Protein AF-D8WWC7-F1 (afdb_monomer_lite)

Foldseek 3Di:
DEAEELLDDDPDDQCVVVVVVCVVVVHQYAYEHELHDPVSVVVCCVRVPPRYDYDNDPVCVVVVVVVVVVVVVD

Organism: NCBI:txid857391

InterPro domains:
  IPR036465 von Willebrand factor A-like domain superfamily [SSF53300] (1-70)

pLDDT: mean 86.72, std 10.05, range [44.38, 97.38]

Radius of gyration: 12.58 Å; chains: 1; bounding box: 30×19×35 Å

Secondary structure (DSSP, 8-state):
-EEEE-----S---HHHHHHHHHHTT---EEEEES--HHHHHHHHHHHGGGEEEES-GGGHHHHHHHHHHHH--

Structure (mmCIF, N/CA/C/O backbone):
data_AF-D8WWC7-F1
#
_entry.id   AF-D8WWC7-F1
#
loop_
_atom_site.group_PDB
_atom_site.id
_atom_site.type_symbol
_atom_site.label_atom_id
_atom_site.label_alt_id
_atom_site.label_comp_id
_atom_site.l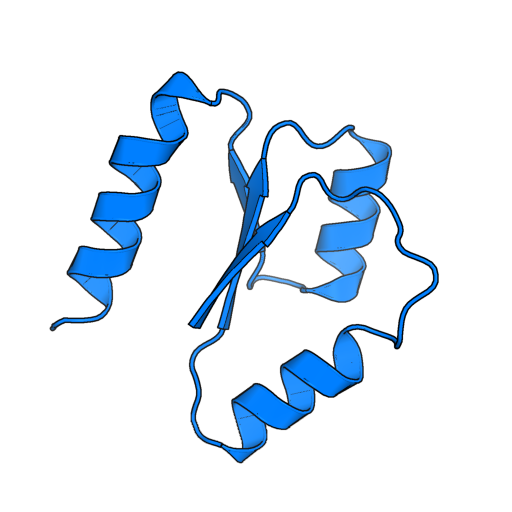abel_asym_id
_atom_site.label_entity_id
_atom_site.label_seq_id
_atom_site.pdbx_PDB_ins_code
_atom_site.Cartn_x
_atom_site.Cartn_y
_atom_site.Cartn_z
_atom_site.occupancy
_atom_site.B_iso_or_equiv
_atom_site.auth_seq_id
_atom_site.auth_comp_id
_atom_site.auth_asym_id
_atom_site.auth_atom_id
_atom_site.pdbx_PDB_model_num
ATOM 1 N N . MET A 1 1 ? -7.987 -3.639 6.936 1.00 87.62 1 MET A N 1
ATOM 2 C CA . MET A 1 1 ? -7.773 -4.556 5.796 1.00 87.62 1 MET A CA 1
ATOM 3 C C . MET A 1 1 ? -6.403 -4.299 5.182 1.00 87.62 1 MET A C 1
ATOM 5 O O . MET A 1 1 ? -6.072 -3.149 4.917 1.00 87.62 1 MET A O 1
ATOM 9 N N . ILE A 1 2 ? -5.611 -5.352 4.962 1.00 89.94 2 ILE A N 1
ATOM 10 C CA . ILE A 1 2 ? -4.329 -5.262 4.247 1.00 89.94 2 ILE A CA 1
ATOM 11 C C . ILE A 1 2 ? -4.507 -5.948 2.890 1.00 89.94 2 ILE A C 1
ATOM 13 O O . ILE A 1 2 ? -4.813 -7.136 2.843 1.00 89.94 2 ILE A O 1
ATOM 17 N N . HIS A 1 3 ? -4.337 -5.199 1.805 1.00 90.75 3 HIS A N 1
ATOM 18 C CA . HIS A 1 3 ? -4.389 -5.689 0.430 1.00 90.75 3 HIS A CA 1
ATOM 19 C C . HIS A 1 3 ? -2.960 -5.890 -0.088 1.00 90.75 3 HIS A C 1
ATOM 21 O O . HIS A 1 3 ? -2.141 -4.982 0.019 1.00 90.75 3 HIS A O 1
ATOM 27 N N . LEU A 1 4 ? -2.641 -7.065 -0.628 1.00 90.94 4 LEU A N 1
ATOM 28 C CA . LEU A 1 4 ? -1.326 -7.386 -1.192 1.00 90.94 4 LEU A CA 1
ATOM 29 C C . LEU A 1 4 ? -1.487 -7.663 -2.688 1.00 90.94 4 LEU A C 1
ATOM 31 O O . LEU A 1 4 ? -2.332 -8.467 -3.070 1.00 90.94 4 LEU A O 1
ATOM 35 N N . THR A 1 5 ? -0.681 -7.009 -3.520 1.00 89.44 5 THR A N 1
ATOM 36 C CA . THR A 1 5 ? -0.741 -7.130 -4.982 1.00 89.44 5 THR A CA 1
ATOM 37 C C . THR A 1 5 ? 0.651 -6.993 -5.593 1.00 89.44 5 THR A C 1
ATOM 39 O O . THR A 1 5 ? 1.519 -6.336 -5.025 1.00 89.44 5 THR A O 1
ATOM 42 N N . ASP A 1 6 ? 0.878 -7.593 -6.755 1.00 87.44 6 ASP A N 1
ATOM 43 C CA . ASP A 1 6 ? 2.056 -7.355 -7.599 1.00 87.44 6 ASP A CA 1
ATOM 44 C C . ASP A 1 6 ? 1.833 -6.207 -8.610 1.00 87.44 6 ASP A C 1
ATOM 46 O O . ASP A 1 6 ? 2.736 -5.810 -9.358 1.00 87.44 6 ASP A O 1
ATOM 50 N N . GLY A 1 7 ? 0.636 -5.614 -8.599 1.00 81.44 7 GLY A N 1
ATOM 51 C CA . GLY A 1 7 ? 0.235 -4.538 -9.495 1.00 81.44 7 GLY A CA 1
ATOM 52 C C . GLY A 1 7 ? -0.023 -4.997 -10.925 1.00 81.44 7 GLY A C 1
ATOM 53 O O . GLY A 1 7 ? -0.057 -4.153 -11.819 1.00 81.44 7 GLY A O 1
ATOM 54 N N . ALA A 1 8 ? -0.164 -6.302 -11.173 1.00 79.19 8 ALA A N 1
ATOM 55 C CA . ALA A 1 8 ? -0.648 -6.780 -12.456 1.00 79.19 8 ALA A CA 1
ATOM 56 C C . ALA A 1 8 ? -2.103 -6.326 -12.652 1.00 79.19 8 ALA A C 1
ATOM 58 O O . ALA A 1 8 ? -2.960 -6.549 -11.795 1.00 79.19 8 ALA A O 1
ATOM 59 N N . SER A 1 9 ? -2.377 -5.666 -13.780 1.00 64.62 9 SER A N 1
ATOM 60 C CA . SER A 1 9 ? -3.719 -5.189 -14.108 1.00 64.62 9 SER A CA 1
ATOM 61 C C . SER A 1 9 ? -4.651 -6.386 -14.277 1.00 64.62 9 SER A C 1
ATOM 63 O O . SER A 1 9 ? -4.468 -7.221 -15.164 1.00 64.62 9 SER A O 1
ATOM 65 N N . ASN A 1 10 ? -5.643 -6.483 -13.400 1.00 65.31 10 ASN A N 1
ATOM 66 C CA . ASN A 1 10 ? -6.768 -7.378 -13.577 1.00 65.31 10 ASN A CA 1
ATOM 67 C C . ASN A 1 10 ? -7.881 -6.602 -14.295 1.00 65.31 10 ASN A C 1
ATOM 69 O O . ASN A 1 10 ? -8.072 -5.411 -14.076 1.00 65.31 10 ASN A O 1
ATOM 73 N N . TRP A 1 11 ? -8.618 -7.268 -15.182 1.00 58.62 11 TRP A N 1
A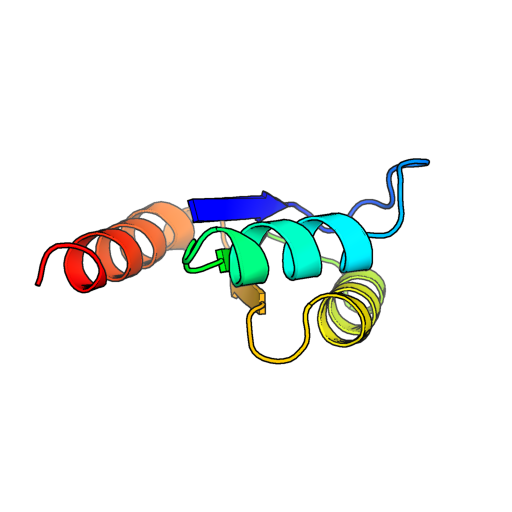TOM 74 C CA . TRP A 1 11 ? -9.774 -6.699 -15.891 1.00 58.62 11 TRP A CA 1
ATOM 75 C C . TRP A 1 11 ? -10.988 -6.586 -14.948 1.00 58.62 11 TRP A C 1
ATOM 77 O O . TRP A 1 11 ? -12.076 -7.072 -15.246 1.00 58.62 11 TRP A O 1
ATOM 87 N N . GLY A 1 12 ? -10.760 -6.054 -13.748 1.00 70.25 12 GLY A N 1
ATOM 88 C CA . GLY A 1 12 ? -11.727 -5.945 -12.665 1.00 70.25 12 GLY A CA 1
ATOM 89 C C . GLY A 1 12 ? -12.381 -4.568 -12.589 1.00 70.25 12 GLY A C 1
ATOM 90 O O . GLY A 1 12 ? -12.123 -3.678 -13.397 1.00 70.25 12 GLY A O 1
ATOM 91 N N . SER A 1 13 ? -13.240 -4.406 -11.583 1.00 72.94 13 SER A N 1
ATOM 92 C CA . SER A 1 13 ? -13.818 -3.108 -11.231 1.00 72.94 13 SER A CA 1
ATOM 93 C C . SER A 1 13 ? -12.730 -2.131 -10.786 1.00 72.94 13 SER A C 1
ATOM 95 O O . SER A 1 13 ? -11.767 -2.535 -10.134 1.00 72.94 13 SER A O 1
ATOM 97 N N . ASP A 1 14 ? -12.931 -0.847 -11.087 1.00 86.00 14 ASP A N 1
ATOM 98 C CA . ASP A 1 14 ? -12.066 0.235 -10.613 1.00 86.00 14 ASP A CA 1
ATOM 99 C C . ASP A 1 14 ? -11.893 0.152 -9.088 1.00 86.00 14 ASP A C 1
ATOM 101 O O . ASP A 1 14 ? -12.869 0.024 -8.335 1.00 86.00 14 ASP A O 1
ATOM 105 N N . VAL A 1 15 ? -10.646 0.226 -8.620 1.00 87.88 15 VAL A N 1
ATOM 106 C CA . VAL A 1 15 ? -10.343 0.138 -7.192 1.00 87.88 15 VAL A CA 1
ATOM 107 C C . VAL A 1 15 ? -10.953 1.284 -6.388 1.00 87.88 15 VAL A C 1
ATOM 109 O O . VAL A 1 15 ? -11.166 1.141 -5.182 1.00 87.88 15 VAL A O 1
ATOM 112 N N . HIS A 1 16 ? -11.301 2.399 -7.031 1.00 89.50 16 HIS A N 1
ATOM 113 C CA . HIS A 1 16 ? -11.997 3.493 -6.374 1.00 89.50 16 HIS A CA 1
ATOM 114 C C . HIS A 1 16 ? -13.244 3.012 -5.615 1.00 89.50 16 HIS A C 1
ATOM 116 O O . HIS A 1 16 ? -13.452 3.416 -4.472 1.00 89.50 16 HIS A O 1
ATOM 122 N N . TYR A 1 17 ? -14.006 2.070 -6.182 1.00 91.06 17 TYR A N 1
ATOM 123 C CA . TYR A 1 17 ? -15.188 1.509 -5.523 1.00 91.06 17 TYR A CA 1
ATOM 124 C C . TYR A 1 17 ? -14.846 0.728 -4.250 1.00 91.06 17 TYR A C 1
ATOM 126 O O . TYR A 1 17 ? -15.558 0.823 -3.251 1.00 91.06 17 TYR A O 1
ATOM 134 N N . ALA A 1 18 ? -13.743 -0.024 -4.255 1.00 89.75 18 ALA A N 1
ATOM 135 C CA . ALA A 1 18 ? -13.295 -0.757 -3.074 1.00 89.75 18 ALA A CA 1
ATOM 136 C C . ALA A 1 18 ? -12.793 0.198 -1.980 1.00 89.75 18 ALA A C 1
ATOM 138 O O . ALA A 1 18 ? -13.097 0.002 -0.804 1.00 89.75 18 ALA A O 1
ATOM 139 N N . ILE A 1 19 ? -12.073 1.257 -2.363 1.00 91.31 19 ILE A N 1
ATOM 140 C CA . ILE A 1 19 ? -11.611 2.300 -1.438 1.00 91.31 19 ILE A CA 1
ATOM 141 C C . ILE A 1 19 ? -12.811 3.019 -0.809 1.00 91.31 19 ILE A C 1
ATOM 143 O O . ILE A 1 19 ? -12.861 3.178 0.411 1.00 91.31 19 ILE A O 1
ATOM 147 N N . GLU A 1 20 ? -13.791 3.418 -1.623 1.00 93.88 20 GLU A N 1
ATOM 148 C CA . GLU A 1 20 ? -15.004 4.092 -1.159 1.00 93.88 20 GLU A CA 1
ATOM 149 C C . GLU A 1 20 ? -15.809 3.202 -0.204 1.00 93.88 20 GLU A C 1
ATOM 151 O O . GLU A 1 20 ? -16.258 3.663 0.846 1.00 93.88 20 GLU A O 1
ATOM 156 N N . TYR A 1 21 ? -15.953 1.915 -0.530 1.00 94.44 21 TYR A N 1
ATOM 157 C CA . TYR A 1 21 ? -16.611 0.950 0.345 1.00 94.44 21 TYR A CA 1
ATOM 158 C C . TYR A 1 21 ? -15.902 0.841 1.697 1.00 94.44 21 TYR A C 1
ATOM 160 O O . TYR A 1 21 ? -16.549 0.945 2.739 1.00 94.44 21 TYR A O 1
ATOM 168 N N . CYS A 1 22 ? -14.575 0.679 1.693 1.00 93.31 22 CYS A N 1
ATOM 169 C CA . CYS A 1 22 ? -13.796 0.599 2.924 1.00 93.31 22 CYS A CA 1
ATOM 170 C C . CYS A 1 22 ? -13.976 1.847 3.787 1.00 93.31 22 CYS A C 1
ATOM 172 O O . CYS A 1 22 ? -14.220 1.723 4.983 1.00 93.31 22 CYS A O 1
ATOM 174 N N . TRP A 1 23 ? -13.945 3.035 3.183 1.00 92.69 23 TRP A N 1
ATOM 175 C CA . TRP A 1 23 ? -14.177 4.280 3.906 1.00 92.69 23 TRP A CA 1
ATOM 176 C C . TRP A 1 23 ? -15.581 4.352 4.523 1.00 92.69 23 TRP A C 1
ATOM 178 O O . TRP A 1 23 ? -15.714 4.667 5.704 1.00 92.69 23 TRP A O 1
ATOM 188 N N . LYS A 1 24 ? -16.627 3.987 3.769 1.00 97.19 24 LYS A N 1
ATOM 189 C CA . LYS A 1 24 ? -18.018 3.972 4.263 1.00 97.19 24 LYS A CA 1
ATOM 190 C C . LYS A 1 24 ? -18.257 2.984 5.404 1.00 97.19 24 LYS A C 1
ATOM 192 O O . LYS A 1 24 ? -19.212 3.159 6.152 1.00 97.19 24 LYS A O 1
ATOM 197 N N . GLN A 1 25 ? -17.453 1.928 5.497 1.00 97.38 25 GLN A N 1
ATOM 198 C CA . GLN A 1 25 ? -17.572 0.885 6.519 1.00 97.38 25 GLN A CA 1
ATOM 199 C C . GLN A 1 25 ? -16.571 1.054 7.673 1.00 97.38 25 GLN A C 1
ATOM 201 O O . GLN A 1 25 ? -16.427 0.138 8.476 1.00 97.38 25 GLN A O 1
ATOM 206 N N . ASP A 1 26 ? -15.867 2.189 7.741 1.00 94.31 26 ASP A N 1
ATOM 207 C CA . ASP A 1 26 ? -14.797 2.450 8.717 1.00 94.31 26 ASP A CA 1
ATOM 208 C C . ASP A 1 26 ? -13.689 1.373 8.714 1.00 94.31 26 ASP A C 1
ATOM 210 O O . ASP A 1 26 ? -13.111 0.983 9.727 1.00 94.31 26 ASP A O 1
ATOM 214 N N . ILE A 1 27 ? -13.383 0.852 7.525 1.00 92.56 27 ILE A N 1
AT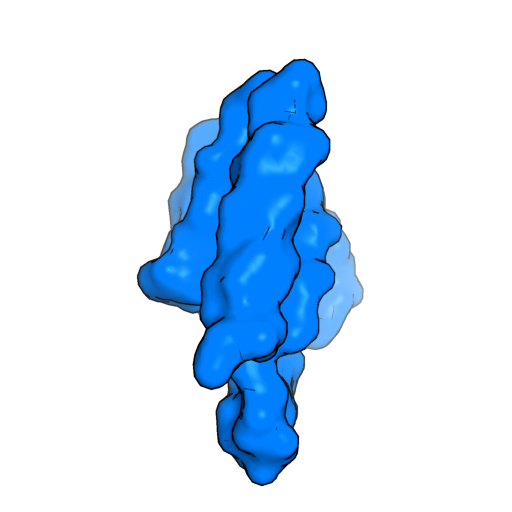OM 215 C CA . ILE A 1 27 ? -12.316 -0.119 7.304 1.00 92.56 27 ILE A CA 1
ATOM 216 C C . ILE A 1 27 ? -11.068 0.636 6.850 1.00 92.56 27 ILE A C 1
ATOM 218 O O . ILE A 1 27 ? -10.979 1.096 5.712 1.00 92.56 27 ILE A O 1
ATOM 222 N N . GLY A 1 28 ? -10.040 0.680 7.699 1.00 89.75 28 GLY A N 1
ATOM 223 C CA . GLY A 1 28 ? -8.715 1.147 7.287 1.00 89.75 28 GLY A CA 1
ATOM 224 C C . GLY A 1 28 ? -8.121 0.239 6.204 1.00 89.75 28 GLY A C 1
ATOM 225 O O . GLY A 1 28 ? -7.941 -0.961 6.435 1.00 89.75 28 GLY A O 1
ATOM 226 N N . LEU A 1 29 ? -7.810 0.790 5.028 1.00 90.62 29 LEU A N 1
ATOM 227 C CA . LEU A 1 29 ? -7.213 0.065 3.905 1.00 90.62 29 LEU A CA 1
ATOM 228 C C . LEU A 1 29 ? -5.742 0.456 3.724 1.00 90.62 29 LEU A C 1
ATOM 230 O O . LEU A 1 29 ? -5.404 1.623 3.558 1.00 90.62 29 LEU A O 1
ATOM 234 N N . ILE A 1 30 ? -4.859 -0.541 3.713 1.00 91.56 30 ILE A N 1
ATOM 235 C CA . ILE A 1 30 ? -3.453 -0.384 3.324 1.00 91.56 30 ILE A CA 1
ATOM 236 C C . ILE A 1 30 ? -3.173 -1.338 2.171 1.00 91.56 30 ILE A C 1
ATOM 238 O O . ILE A 1 30 ? -3.483 -2.525 2.269 1.00 91.56 30 ILE A O 1
ATOM 242 N N . THR A 1 31 ? -2.566 -0.833 1.097 1.00 92.12 31 THR A N 1
ATOM 243 C CA . THR A 1 31 ? -2.147 -1.652 -0.047 1.00 92.12 31 THR A CA 1
ATOM 244 C C . THR A 1 31 ? -0.636 -1.847 -0.038 1.00 92.12 31 THR A C 1
ATOM 246 O O . THR A 1 31 ? 0.120 -0.899 0.162 1.00 92.12 31 THR A O 1
ATOM 249 N N . LEU A 1 32 ? -0.183 -3.077 -0.251 1.00 93.00 32 LEU A N 1
ATOM 250 C CA . LEU A 1 32 ? 1.217 -3.453 -0.372 1.00 93.00 32 LEU A CA 1
ATOM 251 C C . LEU A 1 32 ? 1.481 -3.930 -1.800 1.00 93.00 32 LEU A C 1
ATOM 253 O O . LEU A 1 32 ? 0.987 -4.979 -2.204 1.00 93.00 32 LEU A O 1
ATOM 257 N N . GLY A 1 33 ? 2.256 -3.153 -2.552 1.00 93.12 33 GLY A N 1
ATOM 258 C CA . GLY A 1 33 ? 2.751 -3.526 -3.873 1.00 93.12 33 GLY A CA 1
ATOM 259 C C . GLY A 1 33 ? 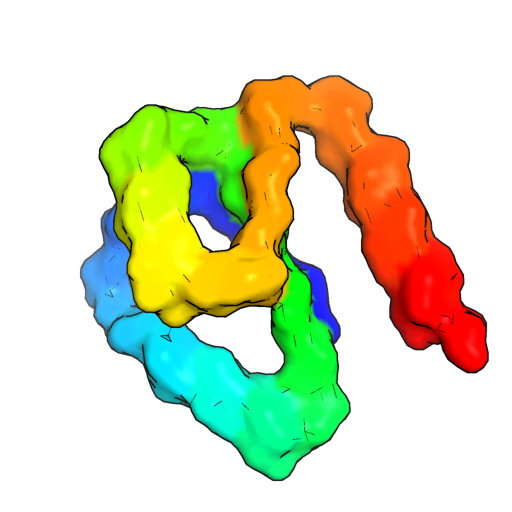4.063 -4.300 -3.758 1.00 93.12 33 GLY A C 1
ATOM 260 O O . GLY A 1 33 ? 5.076 -3.713 -3.377 1.00 93.12 33 GLY A O 1
ATOM 261 N N . LEU A 1 34 ? 4.063 -5.594 -4.070 1.00 93.12 34 LEU A N 1
ATOM 262 C CA . LEU A 1 34 ? 5.228 -6.473 -3.982 1.00 93.12 34 LEU A CA 1
ATOM 263 C C . LEU A 1 34 ? 5.871 -6.674 -5.359 1.00 93.12 34 LEU A C 1
ATOM 265 O O . LEU A 1 34 ? 5.221 -7.153 -6.280 1.00 93.12 34 LEU A O 1
ATOM 269 N N . GLY A 1 35 ? 7.161 -6.359 -5.498 1.00 89.94 35 GLY A N 1
ATOM 270 C CA . GLY A 1 35 ? 7.911 -6.633 -6.731 1.00 89.94 35 GLY A CA 1
ATOM 271 C C . GLY A 1 35 ? 7.377 -5.896 -7.968 1.00 89.94 35 GLY A C 1
ATOM 272 O O . GLY A 1 35 ? 7.625 -6.315 -9.097 1.00 89.94 35 GLY A O 1
ATOM 273 N N . CYS A 1 36 ? 6.630 -4.805 -7.772 1.00 89.56 36 CYS A N 1
ATOM 274 C CA . CYS A 1 36 ? 5.974 -4.084 -8.855 1.00 89.56 36 CYS A CA 1
ATOM 275 C C . CYS A 1 36 ? 6.988 -3.453 -9.819 1.00 89.56 36 CYS A C 1
ATOM 277 O O . CYS A 1 36 ? 7.906 -2.736 -9.403 1.00 89.56 36 CYS A O 1
ATOM 279 N N . SER A 1 37 ? 6.749 -3.616 -11.122 1.00 90.88 37 SER A N 1
ATOM 280 C CA . SER A 1 37 ? 7.470 -2.874 -12.162 1.00 90.88 37 SER A CA 1
ATOM 281 C C . SER A 1 37 ? 7.303 -1.356 -11.979 1.00 90.88 37 SER A C 1
ATOM 283 O O . SER A 1 37 ? 6.334 -0.891 -11.375 1.00 90.88 37 SER A O 1
ATOM 285 N N . LYS A 1 38 ? 8.209 -0.542 -12.542 1.00 90.56 38 LYS A N 1
ATOM 286 C CA . LYS A 1 38 ? 8.093 0.931 -12.471 1.00 90.56 38 LYS A CA 1
ATOM 287 C C . LYS A 1 38 ? 6.742 1.441 -12.990 1.00 90.56 38 LYS A C 1
ATOM 289 O O . LYS A 1 38 ? 6.184 2.362 -12.404 1.00 90.56 38 LYS A O 1
ATOM 294 N N . VAL A 1 39 ? 6.224 0.830 -14.056 1.00 90.75 39 VAL A N 1
ATOM 295 C CA . VAL A 1 39 ? 4.928 1.185 -14.652 1.00 90.75 39 VAL A CA 1
ATOM 296 C C . VAL A 1 39 ? 3.795 0.877 -13.673 1.00 90.75 39 VAL A C 1
ATOM 298 O O . VAL A 1 39 ? 3.014 1.771 -13.351 1.00 90.75 39 VAL A O 1
ATOM 301 N N . ASN A 1 40 ? 3.778 -0.332 -13.106 1.00 89.56 40 ASN A N 1
ATOM 302 C CA . ASN A 1 40 ? 2.745 -0.751 -12.155 1.00 89.56 40 ASN A CA 1
ATOM 303 C C . ASN A 1 40 ? 2.772 0.104 -10.882 1.00 89.56 40 ASN A C 1
ATOM 305 O O . ASN A 1 40 ? 1.726 0.437 -10.342 1.00 89.56 40 ASN A O 1
ATOM 309 N N . ARG A 1 41 ? 3.952 0.534 -10.414 1.00 92.19 41 ARG A N 1
ATOM 310 C CA . ARG A 1 41 ? 4.059 1.447 -9.261 1.00 92.19 41 ARG A CA 1
ATOM 311 C C . ARG A 1 41 ? 3.393 2.792 -9.519 1.00 92.19 41 ARG A C 1
ATOM 313 O O . ARG A 1 41 ? 2.716 3.305 -8.636 1.00 92.19 41 ARG A O 1
ATOM 320 N N . ILE A 1 42 ? 3.591 3.370 -10.706 1.00 91.69 42 ILE A N 1
ATOM 321 C CA . ILE A 1 42 ? 2.968 4.648 -11.080 1.00 91.69 42 ILE A CA 1
ATOM 322 C C . ILE A 1 42 ? 1.449 4.491 -11.134 1.00 91.69 42 ILE A C 1
ATOM 324 O O . ILE A 1 42 ? 0.732 5.356 -10.637 1.00 91.69 42 ILE A O 1
ATOM 328 N N . GLN A 1 43 ? 0.967 3.388 -11.704 1.00 90.06 43 GLN A N 1
ATOM 329 C CA . GLN A 1 43 ? -0.458 3.085 -11.760 1.00 90.06 43 GLN A CA 1
ATOM 330 C C . GLN A 1 43 ? -1.053 2.910 -10.356 1.00 90.06 43 GLN A C 1
ATOM 332 O O . GLN A 1 43 ? -1.966 3.644 -9.993 1.00 90.06 43 GLN A O 1
ATOM 337 N N . LEU A 1 44 ? -0.458 2.053 -9.524 1.00 90.50 44 LEU A N 1
ATOM 338 C CA . LEU A 1 44 ? -0.897 1.833 -8.145 1.00 90.50 44 LEU A CA 1
ATOM 339 C C . LEU A 1 44 ? -0.872 3.122 -7.307 1.00 90.50 44 LEU A C 1
ATOM 341 O O . LEU A 1 44 ? -1.749 3.338 -6.478 1.00 90.50 44 LEU A O 1
ATOM 345 N N . LEU A 1 45 ? 0.101 4.013 -7.524 1.00 92.06 45 LEU A N 1
ATOM 346 C CA . LEU A 1 45 ? 0.131 5.326 -6.868 1.00 92.06 45 LEU A CA 1
ATOM 347 C C . LEU A 1 45 ? -1.029 6.230 -7.298 1.00 92.06 45 LEU A C 1
ATOM 349 O O . LEU A 1 45 ? -1.546 6.975 -6.468 1.00 92.06 45 LEU A O 1
ATOM 353 N N . ARG A 1 46 ? -1.430 6.188 -8.573 1.00 90.75 46 ARG A N 1
ATOM 354 C CA . ARG A 1 46 ? -2.587 6.949 -9.073 1.00 90.75 46 ARG A CA 1
ATOM 355 C C . ARG A 1 46 ? -3.896 6.407 -8.508 1.00 90.75 46 ARG A C 1
ATOM 357 O O . ARG A 1 46 ? -4.755 7.190 -8.130 1.00 90.75 46 ARG A O 1
ATOM 364 N N . GLU A 1 47 ? -4.010 5.089 -8.436 1.00 89.69 47 GLU A N 1
ATOM 365 C CA . GLU A 1 47 ? -5.217 4.372 -8.030 1.00 89.69 47 GLU A CA 1
ATOM 366 C C . GLU A 1 47 ? -5.453 4.398 -6.509 1.00 89.69 47 GLU A C 1
ATOM 368 O O . GLU A 1 47 ? -6.550 4.699 -6.046 1.00 89.69 47 GLU A O 1
ATOM 373 N N . TYR A 1 48 ? -4.415 4.131 -5.711 1.00 89.81 48 TYR A N 1
ATOM 374 C CA . TYR A 1 48 ? -4.520 3.978 -4.252 1.00 89.81 48 TYR A CA 1
ATOM 375 C C . TYR A 1 48 ? -3.995 5.193 -3.465 1.00 89.81 48 TYR A C 1
ATOM 377 O O . TYR A 1 48 ? -4.153 5.277 -2.241 1.00 89.81 48 TYR A O 1
ATOM 385 N N . GLY A 1 49 ? -3.344 6.149 -4.134 1.00 89.19 49 GLY A N 1
ATOM 386 C CA . GLY A 1 49 ? -2.800 7.352 -3.505 1.00 89.19 49 GLY A CA 1
ATOM 387 C C . GLY A 1 49 ? -1.741 7.043 -2.442 1.00 89.19 49 GLY A C 1
ATOM 388 O O . GLY A 1 49 ? -0.864 6.207 -2.625 1.00 89.19 49 GLY A O 1
ATOM 389 N N . LYS A 1 50 ? -1.810 7.717 -1.288 1.00 86.31 50 LYS A N 1
ATOM 390 C CA . LYS A 1 50 ? -0.840 7.533 -0.186 1.00 86.31 50 LYS A CA 1
ATOM 391 C C . LYS A 1 50 ? -1.023 6.223 0.598 1.00 86.31 50 LYS A C 1
ATOM 393 O O . LYS A 1 50 ? -0.222 5.936 1.484 1.00 86.31 50 LYS A O 1
ATOM 398 N N . GLN A 1 51 ? -2.072 5.452 0.307 1.00 88.50 51 GLN A N 1
ATOM 399 C CA . GLN A 1 51 ? -2.396 4.211 1.019 1.00 88.50 51 GLN A CA 1
ATOM 400 C C . GLN A 1 51 ? -1.612 3.003 0.485 1.00 88.50 51 GLN A C 1
ATOM 402 O O . GLN A 1 51 ? -1.614 1.948 1.123 1.00 88.50 51 GLN A O 1
ATOM 407 N N . VAL A 1 52 ? -0.919 3.146 -0.656 1.00 92.31 52 VAL A N 1
ATOM 408 C CA . VAL A 1 52 ? -0.009 2.117 -1.168 1.00 92.31 52 VAL A CA 1
ATOM 409 C C . VAL A 1 52 ? 1.400 2.278 -0.598 1.00 92.31 52 VAL A C 1
ATOM 411 O O . VAL A 1 52 ? 1.980 3.364 -0.575 1.00 92.31 52 VAL A O 1
ATOM 414 N N . LYS A 1 53 ? 1.973 1.162 -0.158 1.00 92.00 53 LYS A N 1
ATOM 415 C CA . LYS A 1 53 ? 3.382 1.008 0.202 1.00 92.00 53 LYS A CA 1
ATOM 416 C C . LYS A 1 53 ? 3.987 -0.052 -0.702 1.00 92.00 53 LYS A C 1
ATOM 418 O O . LYS A 1 53 ? 3.322 -1.024 -1.040 1.00 92.00 53 LYS A O 1
ATOM 423 N N . PHE A 1 54 ? 5.247 0.111 -1.074 1.00 93.12 54 PHE A N 1
ATOM 424 C CA . PHE A 1 54 ? 5.916 -0.837 -1.959 1.00 93.12 54 PHE A CA 1
ATOM 425 C C . PHE A 1 54 ? 6.991 -1.627 -1.228 1.00 93.12 54 PHE A C 1
ATOM 427 O O . PHE A 1 54 ? 7.696 -1.090 -0.373 1.00 93.12 54 PHE A O 1
ATOM 434 N N . ILE A 1 55 ? 7.104 -2.900 -1.590 1.00 93.00 55 ILE A N 1
ATOM 435 C CA . ILE A 1 55 ? 8.087 -3.844 -1.081 1.00 93.00 55 ILE A CA 1
ATOM 436 C C . ILE A 1 55 ? 8.784 -4.456 -2.292 1.00 93.00 55 ILE A C 1
ATOM 438 O O . ILE A 1 55 ? 8.164 -5.157 -3.084 1.00 93.00 55 ILE A O 1
ATOM 442 N N . ASP A 1 56 ? 10.074 -4.175 -2.447 1.00 88.19 56 ASP A N 1
ATOM 443 C CA . ASP A 1 56 ? 10.821 -4.612 -3.631 1.00 88.19 56 ASP A CA 1
ATOM 444 C C . ASP A 1 56 ? 11.310 -6.066 -3.510 1.00 88.19 56 ASP A C 1
ATOM 446 O O . ASP A 1 56 ? 11.422 -6.764 -4.513 1.00 88.19 56 ASP A O 1
ATOM 450 N N . ASP A 1 57 ? 11.557 -6.543 -2.284 1.00 87.44 57 ASP A N 1
ATOM 451 C CA . ASP A 1 57 ? 12.068 -7.890 -2.003 1.00 87.44 57 ASP A CA 1
ATOM 452 C C . ASP A 1 57 ? 11.103 -8.678 -1.106 1.00 87.44 57 ASP A C 1
ATOM 454 O O . ASP A 1 57 ? 10.816 -8.274 0.029 1.00 87.44 57 ASP A O 1
ATOM 458 N N . ILE A 1 58 ? 10.671 -9.849 -1.588 1.00 88.94 58 ILE A N 1
ATOM 459 C CA . ILE A 1 58 ? 9.838 -10.818 -0.860 1.00 88.94 58 ILE A CA 1
ATOM 460 C C . ILE A 1 58 ? 10.419 -11.171 0.514 1.00 88.94 58 ILE A C 1
ATOM 462 O O . ILE A 1 58 ? 9.667 -11.349 1.468 1.00 88.94 58 ILE A O 1
ATOM 466 N N . LYS A 1 59 ? 11.748 -11.194 0.672 1.00 92.44 59 LYS A N 1
ATOM 467 C CA . LYS A 1 59 ? 12.399 -11.493 1.958 1.00 92.44 59 LYS A CA 1
ATOM 468 C C . LYS A 1 59 ? 12.082 -10.452 3.029 1.00 92.44 59 LYS A C 1
ATOM 470 O O . LYS A 1 59 ? 12.113 -10.755 4.218 1.00 92.44 59 LYS A O 1
ATOM 475 N N . THR A 1 60 ? 11.769 -9.223 2.624 1.00 90.25 60 THR A N 1
ATOM 476 C CA . THR A 1 60 ? 11.438 -8.131 3.549 1.00 90.25 60 THR A CA 1
ATOM 477 C C . THR A 1 60 ? 9.948 -8.050 3.877 1.00 90.25 60 THR A C 1
ATOM 479 O O . THR A 1 60 ? 9.587 -7.402 4.866 1.00 90.25 60 THR A O 1
ATOM 482 N N . LEU A 1 61 ? 9.094 -8.739 3.107 1.00 90.69 61 LEU A N 1
ATOM 483 C CA . LEU A 1 61 ? 7.645 -8.742 3.293 1.00 90.69 61 LEU A CA 1
ATOM 484 C C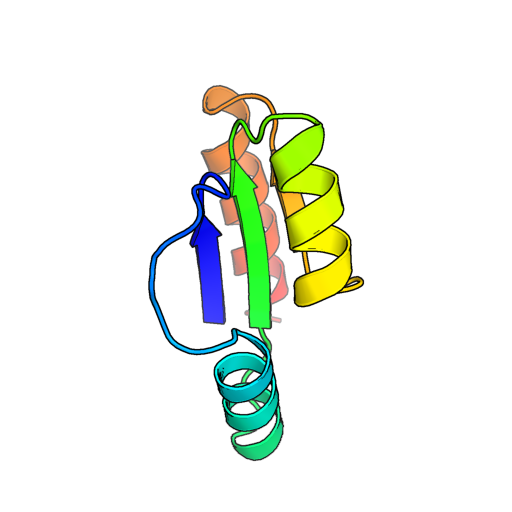 . LEU A 1 61 ? 7.222 -9.228 4.688 1.00 90.69 61 LEU A C 1
ATOM 486 O O . LEU A 1 61 ? 6.470 -8.489 5.318 1.00 90.69 61 LEU A O 1
ATOM 490 N N . PRO A 1 62 ? 7.709 -10.365 5.235 1.00 91.81 62 PRO A N 1
ATOM 491 C CA . PRO A 1 62 ? 7.275 -10.837 6.553 1.00 91.81 62 PRO A CA 1
ATOM 492 C C . PRO A 1 62 ? 7.478 -9.794 7.656 1.00 91.81 62 PRO A C 1
ATOM 494 O O . PRO A 1 62 ? 6.568 -9.521 8.435 1.00 91.81 62 PRO A O 1
ATOM 497 N N . ARG A 1 63 ? 8.648 -9.140 7.671 1.00 90.50 63 ARG A N 1
ATOM 498 C CA . ARG A 1 63 ? 8.962 -8.080 8.638 1.00 90.50 63 ARG A CA 1
ATOM 499 C C . ARG A 1 63 ? 8.034 -6.877 8.470 1.00 90.50 63 ARG A C 1
ATOM 501 O O . ARG A 1 63 ? 7.461 -6.405 9.444 1.00 90.50 63 ARG A O 1
ATOM 508 N N . LYS A 1 64 ? 7.869 -6.385 7.238 1.00 87.50 64 LYS A N 1
ATOM 509 C CA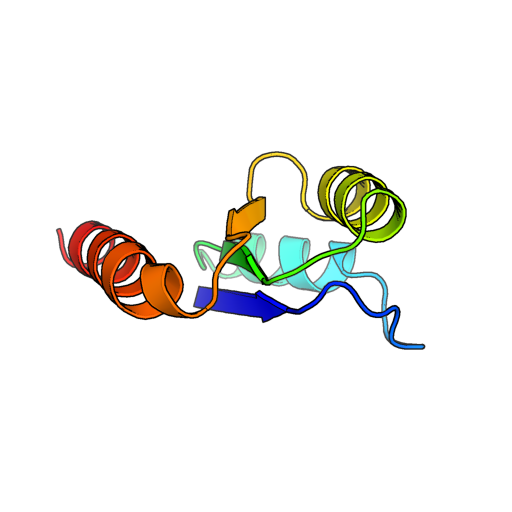 . LYS A 1 64 ? 7.021 -5.216 6.945 1.00 87.50 64 LYS A CA 1
ATOM 510 C C . LYS A 1 64 ? 5.544 -5.485 7.225 1.00 87.50 64 LYS A C 1
ATOM 512 O O . LYS A 1 64 ? 4.842 -4.603 7.708 1.00 87.50 64 LYS A O 1
ATOM 517 N N . PHE A 1 65 ? 5.084 -6.699 6.953 1.00 89.19 65 PHE A N 1
ATOM 518 C CA . PHE A 1 65 ? 3.730 -7.132 7.263 1.00 89.19 65 PHE A CA 1
ATOM 519 C C . PHE A 1 65 ? 3.500 -7.190 8.778 1.00 89.19 65 PHE A C 1
ATOM 521 O O . PHE A 1 65 ? 2.513 -6.643 9.260 1.00 89.19 65 PHE A O 1
ATOM 528 N N . ALA A 1 66 ? 4.442 -7.759 9.540 1.00 89.50 66 ALA A N 1
ATOM 529 C CA . ALA A 1 66 ? 4.372 -7.790 11.001 1.00 89.50 66 ALA A CA 1
ATOM 530 C C . ALA A 1 66 ? 4.320 -6.380 11.616 1.00 89.50 66 ALA A C 1
ATOM 532 O O . ALA A 1 66 ? 3.500 -6.135 12.500 1.00 89.50 66 ALA A O 1
ATOM 533 N N . GLU A 1 67 ? 5.126 -5.436 11.108 1.00 86.44 67 GLU A N 1
ATOM 534 C CA . GLU A 1 67 ? 5.051 -4.020 11.499 1.00 86.44 67 GLU A CA 1
ATOM 535 C C . GLU A 1 67 ? 3.618 -3.487 11.312 1.00 86.44 67 GLU A C 1
ATOM 537 O O . GLU A 1 67 ? 3.026 -2.974 12.259 1.00 86.44 67 GLU A O 1
ATOM 542 N N . LEU A 1 68 ? 3.015 -3.669 10.133 1.00 84.56 68 LEU A N 1
ATOM 543 C CA . LEU A 1 68 ? 1.665 -3.168 9.836 1.00 84.56 68 LEU A CA 1
ATOM 544 C C . LEU A 1 68 ? 0.581 -3.771 10.735 1.00 84.56 68 LEU A C 1
ATOM 546 O O . LEU A 1 68 ? -0.286 -3.042 11.219 1.00 84.56 68 LEU A O 1
ATOM 550 N N . VAL A 1 69 ? 0.638 -5.080 10.982 1.00 84.94 69 VAL A N 1
ATOM 551 C CA . VAL A 1 69 ? -0.331 -5.754 11.854 1.00 84.94 69 VAL A CA 1
ATOM 552 C C . VAL A 1 69 ? -0.182 -5.264 13.294 1.00 84.94 69 VAL A C 1
ATOM 554 O O . VAL A 1 69 ? -1.182 -4.932 13.917 1.00 84.94 69 VAL A O 1
ATOM 557 N N . SER A 1 70 ? 1.048 -5.111 13.796 1.00 81.62 70 SER A N 1
ATOM 558 C CA . SER A 1 70 ? 1.299 -4.624 15.161 1.00 81.62 70 SER A CA 1
ATOM 559 C C . SER A 1 70 ? 0.826 -3.186 15.413 1.00 81.62 70 SER A C 1
ATOM 561 O O . SER A 1 70 ? 0.429 -2.861 16.529 1.00 81.62 70 SER A O 1
ATOM 563 N N . TYR A 1 71 ? 0.816 -2.336 14.379 1.00 68.69 71 TYR A N 1
ATOM 564 C CA . TYR A 1 71 ? 0.249 -0.985 14.444 1.00 68.69 71 TYR A CA 1
ATOM 565 C C . TYR A 1 71 ? -1.283 -0.965 14.478 1.00 68.69 71 TYR A C 1
ATOM 567 O O . TYR A 1 71 ? -1.851 0.030 14.907 1.00 68.69 71 TYR A O 1
ATOM 575 N N . THR A 1 72 ? -1.945 -2.030 14.020 1.00 59.84 72 THR A N 1
ATOM 576 C CA . THR A 1 72 ? -3.415 -2.107 13.936 1.00 59.84 72 THR A CA 1
ATOM 577 C C . THR A 1 72 ? -4.042 -2.618 15.243 1.00 59.84 72 THR A C 1
ATOM 579 O O . THR A 1 72 ? -5.244 -2.488 15.439 1.00 59.84 72 THR A O 1
ATOM 582 N N . THR A 1 73 ? -3.240 -3.196 16.144 1.00 54.81 73 THR A N 1
ATOM 583 C CA . THR A 1 73 ? -3.690 -3.779 17.423 1.00 54.81 73 THR A CA 1
ATOM 584 C C . THR A 1 73 ? -3.458 -2.868 18.639 1.00 54.81 73 THR A C 1
ATOM 586 O O . THR A 1 73 ? -3.570 -3.332 19.774 1.00 54.81 73 THR A O 1
ATOM 589 N N . ARG A 1 74 ? -3.095 -1.599 18.422 1.00 44.38 74 ARG A N 1
ATOM 590 C CA . ARG A 1 74 ? -3.017 -0.549 19.451 1.00 44.38 74 ARG A CA 1
ATOM 591 C C . ARG A 1 74 ? -4.152 0.440 19.263 1.00 44.38 74 ARG A C 1
ATOM 593 O O . ARG A 1 74 ? -4.659 0.903 20.304 1.00 44.38 74 ARG A O 1
#

Sequence (74 aa):
MIHLTDGASNWGSDVHYAIEYCWKQDIGLITLGLGCSKVNRIQLLREYGKQVKFIDDIKTLPRKFAELVSYTTR